Protein AF-A0A7M3Y6P8-F1 (afdb_monomer)

Foldseek 3Di:
DPPLLVVLLVLLVLLLVLLVVLVVQVVCCVPPVDRPCNLVSLVVSQVSLLVNLVSCVVVVFPQPLLNVLSVLLNVLSVVLNCCVPPPCVPPVVVNVVSSVSNNVSSVSNNVVSVVRD

Nearest PDB structures (foldseek):
  1y4c-assembly1_A  TM=6.372E-01  e=1.050E+00  Escherichia coli
  6r6n-assembly1_A  TM=4.893E-01  e=1.936E+00  Candidatus Kuenenia stuttgartensis
  7y5e-assembly1_QL  TM=6.188E-01  e=4.605E+00  Porphyridium purpureum
  4er9-assembly1_A  TM=4.355E-01  e=1.936E+00  Salmonella enterica subsp. enterica serovar Typhimurium

pLDDT: mean 92.89, std 6.96, range [56.81, 98.44]

Secondary structure (DSSP, 8-state):
--HHHHHHHHHHHHHHHHHHHHHHHHHHHHHH---SSHHHHHHHHHHHHHHHHHHHHHHT---HHHHHHHHHHHHHHHHHHHIIIIIHHHHGGGHHHHHHHHHHHHHHHHHHTTT--

Sequence (117 aa):
MSELRKAIRPLAGTILALTLFQGIAGWRLLNFETDIGHEHTAYLLTVLAIALPVVVIKSGIDDKSVRGNSFAVAGIVVIQLLVGLYLMGSYGWIHIPLAMMLTAHSFAVLISMRHAQ

Structure (mmCIF, N/CA/C/O backbone):
data_AF-A0A7M3Y6P8-F1
#
_entry.id   AF-A0A7M3Y6P8-F1
#
loop_
_atom_site.group_PDB
_atom_site.id
_atom_site.type_symbol
_atom_site.label_atom_id
_atom_site.label_alt_id
_atom_site.label_comp_id
_atom_site.label_asym_id
_atom_site.label_entity_id
_atom_site.label_seq_id
_atom_site.pdbx_PDB_ins_code
_atom_site.Cartn_x
_atom_site.Cartn_y
_atom_site.Cartn_z
_atom_site.occupancy
_atom_site.B_iso_or_equiv
_atom_site.auth_seq_id
_atom_site.auth_comp_id
_atom_site.auth_asym_id
_atom_site.auth_atom_id
_atom_site.pdbx_PDB_model_num
ATOM 1 N N . MET A 1 1 ? -8.674 -3.180 25.043 1.00 56.81 1 MET A N 1
ATOM 2 C CA . MET A 1 1 ? -8.334 -2.987 23.613 1.00 56.81 1 MET A CA 1
ATOM 3 C C . MET A 1 1 ? -7.919 -4.332 23.048 1.00 56.81 1 MET A C 1
ATOM 5 O O . MET A 1 1 ? -7.125 -4.986 23.709 1.00 56.81 1 MET A O 1
ATOM 9 N N . SER A 1 2 ? -8.447 -4.766 21.897 1.00 71.75 2 SER A N 1
ATOM 10 C CA . SER A 1 2 ? -7.967 -6.015 21.284 1.00 71.75 2 SER A CA 1
ATOM 11 C C . SER A 1 2 ? -6.492 -5.865 20.896 1.00 71.75 2 SER A C 1
ATOM 13 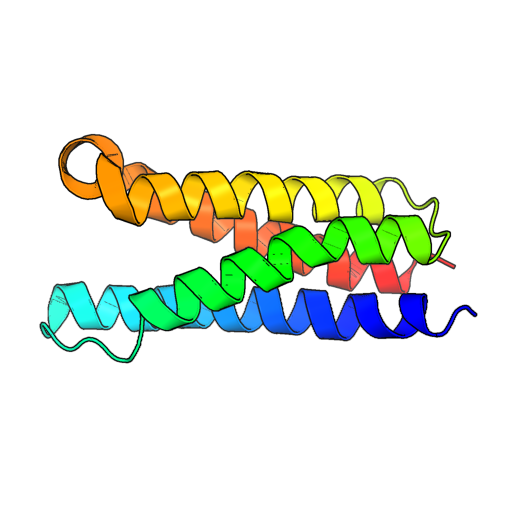O O . SER A 1 2 ? -6.072 -4.789 20.466 1.00 71.75 2 SER A O 1
ATOM 15 N N . GLU A 1 3 ? -5.692 -6.922 21.045 1.00 79.38 3 GLU A N 1
ATOM 16 C CA . GLU A 1 3 ? -4.281 -6.901 20.625 1.00 79.38 3 GLU A CA 1
ATOM 17 C C . GLU A 1 3 ? -4.143 -6.560 19.127 1.00 79.38 3 GLU A C 1
ATOM 19 O O . GLU A 1 3 ? -3.222 -5.853 18.725 1.00 79.38 3 GLU A O 1
ATOM 24 N N . LEU A 1 4 ? -5.139 -6.930 18.313 1.00 85.94 4 LEU A N 1
ATOM 25 C CA . LEU A 1 4 ? -5.214 -6.586 16.890 1.00 85.94 4 LEU A CA 1
ATOM 26 C C . LEU A 1 4 ? -5.328 -5.082 16.631 1.00 85.94 4 LEU A C 1
ATOM 28 O O . LEU A 1 4 ? -4.756 -4.579 15.667 1.00 85.94 4 LEU A O 1
ATOM 32 N N . ARG A 1 5 ? -6.012 -4.333 17.500 1.00 87.19 5 ARG A N 1
ATOM 33 C CA . ARG A 1 5 ? -6.115 -2.877 17.355 1.00 87.19 5 ARG A CA 1
ATOM 34 C C . ARG A 1 5 ? -4.755 -2.186 17.462 1.00 87.19 5 ARG A C 1
ATOM 36 O O . ARG A 1 5 ? -4.506 -1.216 16.747 1.00 87.19 5 ARG A O 1
ATOM 43 N N . LYS A 1 6 ? -3.859 -2.700 18.312 1.00 89.06 6 LYS A N 1
ATOM 44 C CA . LYS A 1 6 ? -2.491 -2.175 18.456 1.00 89.06 6 LYS A CA 1
ATOM 45 C C . LYS A 1 6 ? -1.656 -2.400 17.192 1.00 89.06 6 LYS A C 1
ATOM 47 O O . LYS A 1 6 ? -0.751 -1.614 16.934 1.00 89.06 6 LYS A O 1
ATOM 52 N N . ALA A 1 7 ? -1.983 -3.417 16.392 1.00 92.69 7 ALA A N 1
ATOM 53 C CA . ALA A 1 7 ? -1.260 -3.759 15.168 1.00 92.69 7 ALA A CA 1
ATOM 54 C C . ALA A 1 7 ? -1.579 -2.838 13.975 1.00 92.69 7 ALA A C 1
ATOM 56 O O . ALA A 1 7 ? -0.758 -2.722 13.070 1.00 92.69 7 ALA A O 1
ATOM 57 N N . ILE A 1 8 ? -2.722 -2.137 13.973 1.00 94.50 8 ILE A N 1
ATOM 58 C CA . ILE A 1 8 ? -3.165 -1.337 12.814 1.00 94.50 8 ILE A CA 1
ATOM 59 C C . ILE A 1 8 ? -2.205 -0.186 12.505 1.00 94.50 8 ILE A C 1
ATOM 61 O O . ILE A 1 8 ? -1.843 0.010 11.349 1.00 94.50 8 ILE A O 1
ATOM 65 N N . ARG A 1 9 ? -1.775 0.580 13.519 1.00 94.38 9 ARG A N 1
ATOM 66 C CA . ARG A 1 9 ? -0.853 1.713 13.308 1.00 94.38 9 ARG A CA 1
ATOM 67 C C . ARG A 1 9 ? 0.524 1.258 12.810 1.00 94.38 9 ARG A C 1
ATOM 69 O O . ARG A 1 9 ? 0.962 1.811 11.807 1.00 94.38 9 ARG A O 1
ATOM 76 N N . PRO A 1 10 ? 1.197 0.274 13.438 1.00 95.50 10 PRO A N 1
ATOM 77 C CA . PRO A 1 10 ? 2.425 -0.297 12.895 1.00 95.50 10 PRO A CA 1
ATOM 78 C C . PRO A 1 10 ? 2.254 -0.787 11.457 1.00 95.50 10 PRO A C 1
ATOM 80 O O . PRO A 1 10 ? 3.043 -0.409 10.603 1.00 95.50 10 PRO A O 1
ATOM 83 N N . LEU A 1 11 ? 1.184 -1.535 11.167 1.00 96.62 11 LEU A N 1
ATOM 84 C CA . LEU A 1 11 ? 0.932 -2.077 9.833 1.00 96.62 11 LEU A CA 1
ATOM 85 C C . LEU A 1 11 ? 0.749 -0.974 8.780 1.00 96.62 11 LEU A C 1
ATOM 87 O O . LEU A 1 11 ? 1.423 -0.990 7.753 1.00 96.62 11 LEU A O 1
ATOM 91 N N . ALA A 1 12 ? -0.101 0.021 9.051 1.00 96.81 12 ALA A N 1
ATOM 92 C CA . ALA A 1 12 ? -0.287 1.176 8.170 1.00 96.81 12 ALA A CA 1
ATOM 93 C C . ALA A 1 12 ? 1.008 1.994 8.002 1.00 96.81 12 ALA A C 1
ATOM 95 O O . ALA A 1 12 ? 1.299 2.480 6.912 1.00 96.81 12 ALA A O 1
ATOM 96 N N . GLY A 1 13 ? 1.815 2.104 9.062 1.00 97.25 13 GLY A N 1
ATOM 97 C CA . GLY A 1 13 ? 3.130 2.742 9.029 1.00 97.25 13 GLY A CA 1
ATOM 98 C C . GLY A 1 13 ? 4.122 2.001 8.138 1.00 97.25 13 GLY A C 1
ATOM 99 O O . GLY A 1 13 ? 4.805 2.630 7.335 1.00 97.25 13 GLY A O 1
ATOM 100 N N . THR A 1 14 ? 4.165 0.671 8.221 1.00 98.00 14 THR A N 1
ATOM 101 C CA . THR A 1 14 ? 5.003 -0.164 7.353 1.00 98.00 14 THR A CA 1
ATOM 102 C C . THR A 1 14 ? 4.572 -0.054 5.893 1.00 98.00 14 THR A C 1
ATOM 104 O O . THR A 1 14 ? 5.427 0.114 5.030 1.00 98.00 14 THR A O 1
ATOM 107 N N . ILE A 1 15 ? 3.266 -0.076 5.605 1.00 98.31 15 ILE A N 1
ATOM 108 C CA . ILE A 1 15 ? 2.731 0.123 4.247 1.00 98.31 15 ILE A CA 1
ATOM 109 C C . ILE A 1 15 ? 3.146 1.495 3.701 1.00 98.31 15 ILE A C 1
ATOM 111 O O . ILE A 1 15 ? 3.637 1.586 2.575 1.00 98.31 15 ILE A O 1
ATOM 115 N N . LEU A 1 16 ? 3.008 2.557 4.501 1.00 97.88 16 LEU A N 1
ATOM 116 C CA . LEU A 1 16 ? 3.428 3.905 4.117 1.00 97.88 16 LEU A CA 1
ATOM 117 C C . LEU A 1 16 ? 4.933 3.959 3.821 1.00 97.88 16 LEU A C 1
ATOM 119 O O . LEU A 1 16 ? 5.333 4.445 2.767 1.00 97.88 16 LEU A O 1
ATOM 123 N N . ALA A 1 17 ? 5.763 3.426 4.719 1.00 97.69 17 ALA A N 1
ATOM 124 C CA . ALA A 1 17 ? 7.214 3.405 4.551 1.00 97.69 17 ALA A CA 1
ATOM 125 C C . ALA A 1 17 ? 7.638 2.622 3.299 1.00 97.69 17 ALA A C 1
ATOM 127 O O . ALA A 1 17 ? 8.460 3.105 2.523 1.00 97.69 17 ALA A O 1
ATOM 128 N N . LEU A 1 18 ? 7.035 1.454 3.062 1.00 97.56 18 LEU A N 1
ATOM 129 C CA . LEU A 1 18 ? 7.274 0.663 1.856 1.00 97.56 18 LEU A CA 1
ATOM 130 C C . LEU A 1 18 ? 6.826 1.407 0.598 1.00 97.56 18 LEU A C 1
ATOM 132 O O . LEU A 1 18 ? 7.548 1.382 -0.388 1.00 97.56 18 LEU A O 1
ATOM 136 N N . THR A 1 19 ? 5.696 2.115 0.627 1.00 97.06 19 THR A N 1
ATOM 137 C CA . THR A 1 19 ? 5.223 2.910 -0.520 1.00 97.06 19 THR A CA 1
ATOM 138 C C . THR A 1 19 ? 6.186 4.055 -0.851 1.00 97.06 19 THR A C 1
ATOM 140 O O . THR A 1 19 ? 6.489 4.295 -2.017 1.00 97.06 19 THR A O 1
ATOM 143 N N . LEU A 1 20 ? 6.739 4.733 0.158 1.00 95.44 20 LEU A N 1
ATOM 144 C CA . LEU A 1 20 ? 7.773 5.752 -0.058 1.00 95.44 20 LEU A CA 1
ATOM 145 C C . LEU A 1 20 ? 9.068 5.132 -0.603 1.00 95.44 20 LEU A C 1
ATOM 147 O O . LEU A 1 20 ? 9.676 5.676 -1.525 1.00 95.44 20 LEU A O 1
ATOM 151 N N . PHE A 1 21 ? 9.457 3.964 -0.084 1.00 96.00 21 PHE A N 1
ATOM 152 C CA . PHE A 1 21 ? 10.591 3.206 -0.606 1.00 96.00 21 PHE A CA 1
ATOM 153 C C . PHE A 1 21 ? 10.380 2.785 -2.068 1.00 96.00 21 PHE A C 1
ATOM 155 O O . PHE A 1 21 ? 11.314 2.906 -2.854 1.00 96.00 21 PHE A O 1
ATOM 162 N N . GLN A 1 22 ? 9.161 2.393 -2.469 1.00 94.94 22 GLN A N 1
ATOM 163 C CA . GLN A 1 22 ? 8.823 2.114 -3.873 1.00 94.94 22 GLN A CA 1
ATOM 164 C C . GLN A 1 22 ? 9.131 3.304 -4.783 1.00 94.94 22 GLN A C 1
ATOM 166 O O . GLN A 1 22 ? 9.639 3.108 -5.883 1.00 94.94 22 GLN A O 1
ATOM 171 N N . GLY A 1 23 ? 8.866 4.534 -4.329 1.00 91.81 23 GLY A N 1
ATOM 172 C CA . GLY A 1 23 ? 9.201 5.743 -5.084 1.00 91.81 23 GLY A CA 1
ATOM 173 C C . GLY A 1 23 ? 10.708 5.895 -5.312 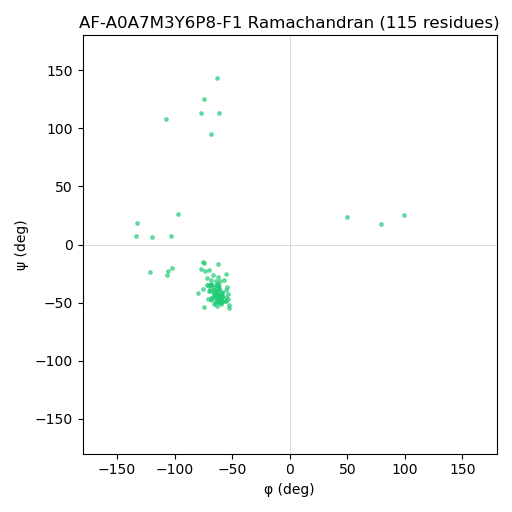1.00 91.81 23 GLY A C 1
ATOM 174 O O . GLY A 1 23 ? 11.143 6.177 -6.427 1.00 91.81 23 GLY A O 1
ATOM 175 N N . ILE A 1 24 ? 11.515 5.645 -4.276 1.00 92.50 24 ILE A N 1
ATOM 176 C CA . ILE A 1 24 ? 12.985 5.700 -4.360 1.00 92.50 24 ILE A CA 1
ATOM 177 C C . ILE A 1 24 ? 13.523 4.572 -5.250 1.00 92.50 24 ILE A C 1
ATOM 179 O O . ILE A 1 24 ? 14.375 4.814 -6.106 1.00 92.50 24 ILE A O 1
ATOM 183 N N . ALA A 1 25 ? 13.027 3.348 -5.059 1.00 92.94 25 ALA A N 1
ATOM 184 C CA . ALA A 1 25 ? 13.437 2.174 -5.820 1.00 92.94 25 ALA A CA 1
ATOM 185 C C . ALA A 1 25 ? 13.073 2.308 -7.304 1.00 92.94 25 ALA A C 1
ATOM 187 O O . ALA A 1 25 ? 13.933 2.107 -8.157 1.00 92.94 25 ALA A O 1
ATOM 188 N N . GLY A 1 26 ? 11.852 2.754 -7.610 1.00 90.31 26 GLY A N 1
ATOM 189 C CA . GLY A 1 26 ? 11.410 3.020 -8.978 1.00 90.31 26 GLY A CA 1
ATOM 190 C C . GLY A 1 26 ? 12.217 4.135 -9.646 1.00 90.31 26 GLY A C 1
ATOM 191 O O . GLY A 1 26 ? 12.645 3.985 -10.787 1.00 90.31 26 GLY A O 1
ATOM 192 N N . TRP A 1 27 ? 12.515 5.224 -8.927 1.00 90.19 27 TRP A N 1
ATOM 193 C CA . TRP A 1 27 ? 13.398 6.276 -9.442 1.00 90.19 27 TRP A CA 1
ATOM 194 C C . TRP A 1 27 ? 14.792 5.740 -9.780 1.00 90.19 27 TRP A C 1
ATOM 196 O O . TRP A 1 27 ? 15.345 6.077 -10.830 1.00 90.19 27 TRP A O 1
ATOM 206 N N . ARG A 1 28 ? 15.366 4.896 -8.913 1.00 91.50 28 ARG A N 1
ATOM 207 C CA . ARG A 1 28 ? 16.673 4.288 -9.177 1.00 91.50 28 ARG A CA 1
ATOM 208 C C . ARG A 1 28 ? 16.658 3.343 -10.368 1.00 91.50 28 ARG A C 1
ATOM 210 O O . ARG A 1 28 ? 17.580 3.408 -11.177 1.00 91.50 28 ARG A O 1
ATOM 217 N N . LEU A 1 29 ? 15.621 2.522 -10.487 1.00 89.00 29 LEU A N 1
ATOM 218 C CA . LEU A 1 29 ? 15.466 1.598 -11.601 1.00 89.00 29 LEU A CA 1
ATOM 219 C C . LEU A 1 29 ? 15.400 2.349 -12.938 1.00 89.00 29 LEU A C 1
ATOM 221 O O . LEU A 1 29 ? 16.084 1.972 -13.881 1.00 89.00 29 LEU A O 1
ATOM 225 N N . LEU A 1 30 ? 14.645 3.451 -12.995 1.00 88.00 30 LEU A N 1
ATOM 226 C CA . LEU A 1 30 ? 14.472 4.243 -14.217 1.00 88.00 30 LEU A CA 1
ATOM 227 C C . LEU A 1 30 ? 15.716 5.044 -14.629 1.00 88.00 30 LEU A C 1
ATOM 229 O O . LEU A 1 30 ? 15.943 5.224 -15.819 1.00 88.00 30 LEU A O 1
ATOM 233 N N . ASN A 1 31 ? 16.494 5.560 -13.672 1.00 89.81 31 ASN A N 1
ATOM 234 C CA . ASN A 1 31 ? 17.602 6.481 -13.973 1.00 89.81 31 ASN A CA 1
ATOM 235 C C . ASN A 1 31 ? 18.990 5.830 -13.923 1.00 89.81 31 ASN A C 1
ATOM 237 O O . ASN A 1 31 ? 19.940 6.389 -14.465 1.00 89.81 31 ASN A O 1
ATOM 241 N N . PHE A 1 32 ? 19.131 4.693 -13.239 1.00 91.12 32 PHE A N 1
ATOM 242 C CA . PHE A 1 32 ? 20.424 4.045 -12.999 1.00 91.12 32 PHE A CA 1
ATOM 243 C C . PHE A 1 32 ? 20.405 2.536 -13.277 1.00 91.12 32 PHE A C 1
ATOM 245 O O . PHE A 1 32 ? 21.365 1.859 -12.914 1.00 91.12 32 PHE A O 1
ATOM 252 N N . GLU A 1 33 ? 19.309 1.997 -13.829 1.00 85.25 33 GLU A N 1
ATOM 253 C CA . GLU A 1 33 ? 19.122 0.565 -14.140 1.00 85.25 33 GLU A CA 1
ATOM 254 C C . GLU A 1 33 ? 19.458 -0.376 -12.965 1.00 85.25 33 GLU A C 1
ATOM 256 O O . GLU A 1 33 ? 19.777 -1.549 -13.134 1.00 85.25 33 GLU A O 1
ATOM 261 N N . THR A 1 34 ? 19.393 0.148 -11.739 1.00 88.62 34 THR A N 1
ATOM 262 C CA . THR A 1 34 ? 19.746 -0.583 -10.524 1.00 88.62 34 THR A CA 1
ATOM 263 C C . THR A 1 34 ? 18.473 -0.915 -9.773 1.00 88.62 34 THR A C 1
ATOM 265 O O . THR A 1 34 ? 17.870 -0.033 -9.152 1.00 88.62 34 THR A O 1
ATOM 268 N N . ASP A 1 35 ? 18.092 -2.190 -9.783 1.00 85.56 35 ASP A N 1
ATOM 269 C CA . ASP A 1 35 ? 17.020 -2.666 -8.921 1.00 85.56 35 ASP A CA 1
ATOM 270 C C . ASP A 1 35 ? 17.529 -2.831 -7.481 1.00 85.56 35 ASP A C 1
ATOM 272 O O . ASP A 1 35 ? 18.366 -3.680 -7.179 1.00 85.56 35 ASP A O 1
ATOM 276 N N . ILE A 1 36 ? 17.011 -1.997 -6.579 1.00 90.31 36 ILE A N 1
ATOM 277 C CA . ILE 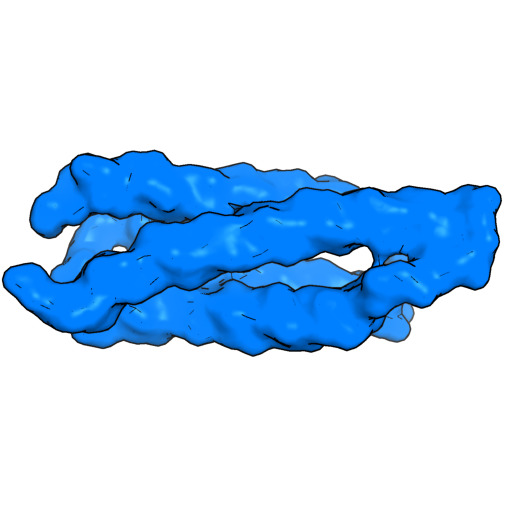A 1 36 ? 17.276 -2.077 -5.136 1.00 90.31 36 ILE A CA 1
ATOM 278 C C . ILE A 1 36 ? 16.168 -2.835 -4.384 1.00 90.31 36 ILE A C 1
ATOM 280 O O . ILE A 1 36 ? 15.942 -2.599 -3.198 1.00 90.31 36 ILE A O 1
ATOM 284 N N . GLY A 1 37 ? 15.469 -3.739 -5.076 1.00 90.88 37 GLY A N 1
ATOM 285 C CA . GLY A 1 37 ? 14.419 -4.601 -4.540 1.00 90.88 37 GLY A CA 1
ATOM 286 C C . GLY A 1 37 ? 12.998 -4.106 -4.815 1.00 90.88 37 GLY A C 1
ATOM 287 O O . GLY A 1 37 ? 12.103 -4.429 -4.033 1.00 90.88 37 GLY A O 1
ATOM 288 N N . HIS A 1 38 ? 12.779 -3.324 -5.876 1.00 92.81 38 HIS A N 1
ATOM 289 C CA . HIS A 1 38 ? 11.493 -2.747 -6.277 1.00 92.81 38 HIS A CA 1
ATOM 290 C C . HIS A 1 38 ? 10.401 -3.820 -6.378 1.00 92.81 38 HIS A C 1
ATOM 292 O O . HIS A 1 38 ? 9.376 -3.719 -5.703 1.00 92.81 38 HIS A O 1
ATOM 298 N N . GLU A 1 39 ? 10.665 -4.900 -7.117 1.00 91.31 39 GLU A N 1
ATOM 299 C CA . GLU A 1 39 ? 9.697 -5.980 -7.331 1.00 91.31 39 GLU A CA 1
ATOM 300 C C . GLU A 1 39 ? 9.368 -6.732 -6.027 1.00 91.31 39 GLU A C 1
ATOM 302 O O . GLU A 1 39 ? 8.207 -6.847 -5.628 1.00 91.31 39 GLU A O 1
ATOM 307 N N . HIS A 1 40 ? 10.392 -7.175 -5.291 1.00 91.69 40 HIS A N 1
ATOM 308 C CA . HIS A 1 40 ? 10.205 -7.899 -4.028 1.00 91.69 40 HIS A CA 1
ATOM 309 C C . HIS A 1 40 ? 9.430 -7.082 -2.992 1.00 91.69 40 HIS A C 1
ATOM 311 O O . HIS A 1 40 ? 8.546 -7.595 -2.298 1.00 91.69 40 HIS A O 1
ATOM 317 N N . THR A 1 41 ? 9.747 -5.792 -2.888 1.00 94.69 41 THR A N 1
ATOM 318 C CA . THR A 1 41 ? 9.067 -4.905 -1.946 1.00 94.69 41 THR A CA 1
ATOM 319 C C . THR A 1 41 ? 7.648 -4.554 -2.402 1.00 94.69 41 THR A C 1
ATOM 321 O O . THR A 1 41 ? 6.814 -4.277 -1.540 1.00 94.69 41 THR A O 1
ATOM 324 N N . ALA A 1 42 ? 7.325 -4.646 -3.699 1.00 96.12 42 ALA A N 1
ATOM 325 C CA . ALA A 1 42 ? 5.960 -4.492 -4.207 1.00 96.12 42 ALA A CA 1
ATOM 326 C C . ALA A 1 42 ? 5.066 -5.681 -3.809 1.00 96.12 42 ALA A C 1
ATOM 328 O O . ALA A 1 42 ? 3.926 -5.480 -3.372 1.00 96.12 42 ALA A O 1
ATOM 329 N N . TYR A 1 43 ? 5.586 -6.913 -3.857 1.00 97.00 43 TYR A N 1
ATOM 330 C CA . TYR A 1 43 ? 4.863 -8.091 -3.360 1.00 97.00 43 TYR A CA 1
ATOM 331 C C . TYR A 1 43 ? 4.608 -8.010 -1.853 1.00 97.00 43 TYR A C 1
ATOM 333 O O . TYR A 1 43 ? 3.477 -8.210 -1.402 1.00 97.00 43 TYR A O 1
ATOM 341 N N . LEU A 1 44 ? 5.631 -7.651 -1.069 1.00 97.25 44 LEU A N 1
ATOM 342 C CA . LEU A 1 44 ? 5.486 -7.474 0.377 1.00 97.25 44 LEU A CA 1
ATOM 343 C C . LEU A 1 44 ? 4.458 -6.384 0.712 1.00 97.25 44 LEU A C 1
ATOM 345 O O . LEU A 1 44 ? 3.577 -6.600 1.545 1.00 97.25 44 LEU A O 1
ATOM 349 N N . LEU A 1 45 ? 4.544 -5.232 0.038 1.00 97.88 45 LEU A N 1
ATOM 350 C CA . LEU A 1 45 ? 3.591 -4.134 0.186 1.00 97.88 45 LEU A CA 1
ATOM 351 C C . LEU A 1 45 ? 2.158 -4.606 -0.084 1.00 97.88 45 LEU A C 1
ATOM 353 O O . LEU A 1 45 ? 1.267 -4.318 0.711 1.00 97.88 45 LEU A O 1
ATOM 357 N N . THR A 1 46 ? 1.954 -5.381 -1.151 1.00 97.88 46 THR A N 1
ATOM 358 C CA . THR A 1 46 ? 0.644 -5.929 -1.529 1.00 97.88 46 THR A CA 1
ATOM 359 C C . THR A 1 46 ? 0.063 -6.817 -0.432 1.00 97.88 46 THR A C 1
ATOM 361 O O . THR A 1 46 ? -1.076 -6.611 -0.011 1.00 97.88 46 THR A O 1
ATOM 364 N N . VAL A 1 47 ? 0.850 -7.762 0.091 1.00 97.88 47 VAL A N 1
ATOM 365 C CA . VAL A 1 47 ? 0.400 -8.670 1.160 1.00 97.88 47 VAL A CA 1
ATOM 366 C C . VAL A 1 47 ? 0.008 -7.892 2.419 1.00 97.88 47 VAL A C 1
ATOM 368 O O . VAL A 1 47 ? -1.062 -8.126 2.984 1.00 97.88 47 VAL A O 1
ATOM 371 N N . LEU A 1 48 ? 0.836 -6.934 2.845 1.00 98.06 48 LEU A N 1
ATOM 372 C CA . LEU A 1 48 ? 0.565 -6.131 4.041 1.00 98.06 48 LEU A CA 1
ATOM 373 C C . LEU A 1 48 ? -0.672 -5.240 3.872 1.00 98.06 48 LEU A C 1
ATOM 375 O O . LEU A 1 48 ? -1.503 -5.156 4.779 1.00 98.06 48 LEU A O 1
ATOM 379 N N . ALA A 1 49 ? -0.821 -4.603 2.711 1.00 98.06 49 ALA A N 1
ATOM 380 C CA . ALA A 1 49 ? -1.954 -3.735 2.414 1.00 98.06 49 ALA A CA 1
ATOM 381 C C . ALA A 1 49 ? -3.281 -4.502 2.317 1.00 98.06 49 ALA A C 1
ATOM 383 O O . ALA A 1 49 ? -4.292 -3.996 2.800 1.00 98.06 49 ALA A O 1
ATOM 384 N N . ILE A 1 50 ? -3.289 -5.737 1.803 1.00 98.00 50 ILE A N 1
ATOM 385 C CA . ILE A 1 50 ? -4.475 -6.614 1.829 1.00 98.00 50 ILE A CA 1
ATOM 386 C C . ILE A 1 50 ? -4.795 -7.086 3.256 1.00 98.00 50 ILE A C 1
ATOM 388 O O . ILE A 1 50 ? -5.966 -7.206 3.623 1.00 98.00 50 ILE A O 1
ATOM 392 N N . ALA A 1 51 ? -3.781 -7.325 4.090 1.00 97.62 51 ALA A N 1
ATOM 393 C CA . ALA A 1 51 ? -3.989 -7.723 5.481 1.00 97.62 51 ALA A CA 1
ATOM 394 C C . ALA A 1 51 ? -4.599 -6.596 6.338 1.00 97.62 51 ALA A C 1
ATOM 396 O O . ALA A 1 51 ? -5.354 -6.874 7.272 1.00 97.62 51 ALA A O 1
ATOM 397 N N . LEU A 1 52 ? -4.318 -5.327 6.023 1.00 97.56 52 LEU A N 1
ATOM 398 C CA . LEU A 1 52 ? -4.787 -4.168 6.789 1.00 97.56 52 LEU A CA 1
ATOM 399 C C . LEU A 1 52 ? -6.312 -4.133 7.028 1.00 97.56 52 LEU A C 1
ATOM 401 O O . LEU A 1 52 ? -6.702 -4.073 8.197 1.00 97.56 52 LEU A O 1
ATOM 405 N N . PRO A 1 53 ? -7.198 -4.199 6.012 1.00 96.94 53 PRO A N 1
ATOM 406 C CA . PRO A 1 53 ? -8.644 -4.206 6.244 1.00 96.94 53 PRO A CA 1
ATOM 407 C C . PRO A 1 53 ? -9.104 -5.422 7.060 1.00 96.94 53 PRO A C 1
ATOM 409 O O . PRO A 1 53 ? -10.005 -5.291 7.887 1.00 96.94 53 PRO A O 1
ATOM 412 N N . VAL A 1 54 ? -8.463 -6.587 6.903 1.00 96.00 54 VAL A N 1
ATOM 413 C CA . VAL A 1 54 ? -8.772 -7.786 7.703 1.00 96.00 54 VAL A CA 1
ATOM 414 C C . VAL A 1 54 ? -8.487 -7.531 9.182 1.00 96.00 54 VAL A C 1
ATOM 416 O O . VAL A 1 54 ? -9.336 -7.813 10.031 1.00 96.00 54 VAL A O 1
ATOM 419 N N . VAL A 1 55 ? -7.326 -6.948 9.497 1.00 95.62 55 VAL A N 1
ATOM 420 C CA . VAL A 1 55 ? -6.956 -6.569 10.869 1.00 95.62 55 VAL A CA 1
ATOM 421 C C . VAL A 1 55 ? -7.923 -5.520 11.415 1.00 95.62 55 VAL A C 1
ATOM 423 O O . VAL A 1 55 ? -8.392 -5.665 12.542 1.00 95.62 55 VAL A O 1
ATOM 426 N N . VAL A 1 56 ? -8.283 -4.506 10.622 1.00 94.88 56 VAL A N 1
ATOM 427 C CA . VAL A 1 56 ? -9.248 -3.468 11.025 1.00 94.88 56 VAL A CA 1
ATOM 428 C C . VAL A 1 56 ? -10.604 -4.085 11.381 1.00 94.88 56 VAL A C 1
ATOM 430 O O . VAL A 1 56 ? -11.099 -3.845 12.482 1.00 94.88 56 VAL A O 1
ATOM 433 N N . ILE A 1 57 ? -11.165 -4.945 10.526 1.00 93.94 57 ILE A N 1
ATOM 434 C CA . ILE A 1 57 ? -12.447 -5.626 10.782 1.00 93.94 57 ILE A CA 1
ATOM 435 C C . ILE A 1 57 ? -12.367 -6.489 12.041 1.00 93.94 57 ILE A C 1
ATOM 437 O O . ILE A 1 57 ? -13.227 -6.399 12.916 1.00 93.94 57 ILE A O 1
ATOM 441 N N . LYS A 1 58 ? -11.325 -7.320 12.160 1.00 94.38 58 LYS A N 1
ATOM 442 C CA . LYS A 1 58 ? -11.166 -8.238 13.297 1.00 94.38 58 LYS A CA 1
ATOM 443 C C . LYS A 1 58 ? -10.841 -7.517 14.603 1.00 94.38 58 LYS A C 1
ATOM 445 O O . LYS A 1 58 ? -11.098 -8.062 15.672 1.00 94.38 58 LYS A O 1
ATOM 450 N N . SER A 1 59 ? -10.314 -6.297 14.537 1.00 91.69 59 SER A N 1
ATOM 451 C CA . SER A 1 59 ? -10.043 -5.485 15.722 1.00 91.69 59 SER A CA 1
ATOM 452 C C . SER A 1 59 ? -11.299 -4.887 16.367 1.00 91.69 59 SER A C 1
ATOM 454 O O . SER A 1 59 ? -11.213 -4.469 17.524 1.00 91.69 59 SER A O 1
ATOM 456 N N . GLY A 1 60 ? -12.433 -4.867 15.649 1.00 88.75 60 GLY A N 1
ATOM 457 C CA . GLY A 1 60 ? -13.708 -4.311 16.111 1.00 88.75 60 GLY A CA 1
ATOM 458 C C . GLY A 1 60 ? -13.810 -2.785 16.026 1.00 88.75 60 GLY A C 1
ATOM 459 O O . GLY A 1 60 ? -14.662 -2.201 16.687 1.00 88.75 60 GLY A O 1
ATOM 460 N N . ILE A 1 61 ? -12.945 -2.126 15.248 1.00 88.81 61 ILE A N 1
ATOM 461 C CA . ILE A 1 61 ? -13.034 -0.678 15.017 1.00 88.81 61 ILE A CA 1
ATOM 462 C C . ILE A 1 61 ? -14.186 -0.376 14.063 1.00 88.81 61 ILE A C 1
ATOM 464 O O . ILE A 1 61 ? -14.202 -0.881 12.940 1.00 88.81 61 ILE A O 1
ATOM 468 N N . ASP A 1 62 ? -15.096 0.503 14.487 1.00 87.81 62 ASP A N 1
ATOM 469 C CA . ASP A 1 62 ? -16.212 0.978 13.659 1.00 87.81 62 ASP A CA 1
ATOM 470 C C . ASP A 1 62 ? -16.014 2.394 13.088 1.00 87.81 62 ASP A C 1
ATOM 472 O O . ASP A 1 62 ? -16.895 2.960 12.443 1.00 87.81 62 ASP A O 1
ATOM 476 N N . ASP A 1 63 ? -14.826 2.975 13.267 1.00 92.56 63 ASP A N 1
ATOM 477 C CA . ASP A 1 63 ? -14.478 4.251 12.647 1.00 92.56 63 ASP A CA 1
ATOM 478 C C . ASP A 1 63 ? -14.518 4.129 11.111 1.00 92.56 63 ASP A C 1
ATOM 480 O O . ASP A 1 63 ? -13.715 3.423 10.487 1.00 92.56 63 ASP A O 1
ATOM 484 N N . LYS A 1 64 ? -15.474 4.835 10.492 1.00 92.62 64 LYS A N 1
ATOM 485 C CA . LYS A 1 64 ? -15.700 4.814 9.039 1.00 92.62 64 LYS A CA 1
ATOM 486 C C . LYS A 1 64 ? -14.482 5.290 8.249 1.00 92.62 64 LYS A C 1
ATOM 488 O O . LYS A 1 64 ? -14.265 4.792 7.147 1.00 92.62 64 LYS A O 1
ATOM 493 N N . SER A 1 65 ? -13.685 6.211 8.793 1.00 94.69 65 SER A N 1
ATOM 494 C CA . SER A 1 65 ? -12.463 6.690 8.145 1.00 94.69 65 SER A CA 1
ATOM 495 C C . SER A 1 65 ? -11.386 5.608 8.151 1.00 94.69 65 SER A C 1
ATOM 497 O O . SER A 1 65 ? -10.810 5.318 7.104 1.00 94.69 65 SER A O 1
ATOM 499 N N . VAL A 1 66 ? -11.148 4.941 9.286 1.00 95.56 66 VAL A N 1
ATOM 500 C CA . VAL A 1 66 ? -10.180 3.831 9.376 1.00 95.56 66 VAL A CA 1
ATOM 501 C C . VAL A 1 66 ? -10.591 2.683 8.450 1.00 95.56 66 VAL A C 1
ATOM 503 O O . VAL A 1 66 ? -9.772 2.177 7.678 1.00 95.56 66 VAL A O 1
ATOM 506 N N . ARG A 1 67 ? -11.872 2.297 8.468 1.00 95.56 67 ARG A N 1
ATOM 507 C CA . ARG A 1 67 ? -12.400 1.236 7.598 1.00 95.56 67 ARG A CA 1
ATOM 508 C C . ARG A 1 67 ? -12.296 1.625 6.124 1.00 95.56 67 ARG A C 1
ATOM 510 O O . ARG A 1 67 ? -11.695 0.889 5.352 1.00 95.56 67 ARG A O 1
ATOM 517 N N . GLY A 1 68 ? -12.808 2.792 5.739 1.00 96.62 68 GLY A N 1
ATOM 518 C CA . GLY A 1 68 ? -12.793 3.249 4.348 1.00 96.62 68 GLY A CA 1
ATOM 519 C C . GLY A 1 68 ? -11.379 3.345 3.774 1.00 96.62 68 GLY A C 1
ATOM 520 O O . GLY A 1 68 ? -11.103 2.784 2.716 1.00 96.62 68 GLY A O 1
ATOM 521 N N . ASN A 1 69 ? -10.455 3.975 4.505 1.00 98.12 69 ASN A N 1
ATOM 522 C CA . ASN A 1 69 ? -9.077 4.116 4.043 1.00 98.12 69 ASN A CA 1
ATOM 523 C C . ASN A 1 69 ? -8.321 2.777 4.017 1.00 98.12 69 ASN A C 1
ATOM 525 O O . ASN A 1 69 ? -7.534 2.561 3.102 1.00 98.12 69 ASN A O 1
ATOM 529 N N . SER A 1 70 ? -8.571 1.849 4.950 1.00 97.69 70 SER A N 1
ATOM 530 C CA . SER A 1 70 ? -7.925 0.522 4.905 1.00 97.69 70 SER A CA 1
ATOM 531 C C . SER A 1 70 ? -8.359 -0.313 3.697 1.00 97.69 70 SER A C 1
ATOM 533 O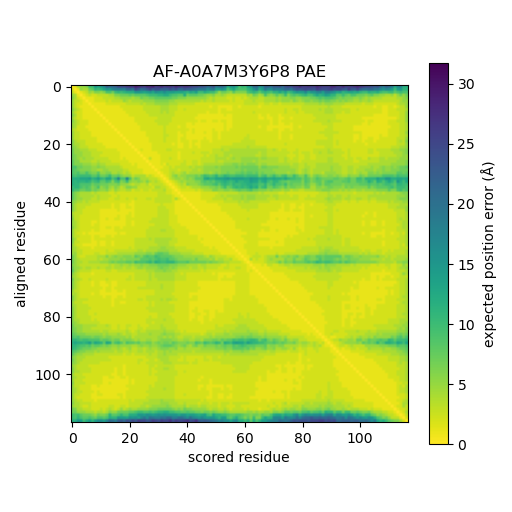 O . SER A 1 70 ? -7.524 -0.980 3.089 1.00 97.69 70 SER A O 1
ATOM 535 N N . PHE A 1 71 ? -9.629 -0.230 3.289 1.00 98.00 71 PHE A N 1
ATOM 536 C CA . PHE A 1 71 ? -10.090 -0.839 2.039 1.00 98.00 71 PHE A CA 1
ATOM 537 C C . PHE A 1 71 ? -9.526 -0.142 0.799 1.00 98.00 71 PHE A C 1
ATOM 539 O O . PHE A 1 71 ? -9.135 -0.824 -0.146 1.00 98.00 71 PHE A O 1
ATOM 546 N N . ALA A 1 72 ? -9.437 1.192 0.803 1.00 98.31 72 ALA A N 1
ATOM 547 C CA . ALA A 1 72 ? -8.820 1.934 -0.295 1.00 98.31 72 ALA A CA 1
ATOM 548 C C . ALA A 1 72 ? -7.349 1.527 -0.488 1.00 98.31 72 ALA A C 1
ATOM 550 O O . ALA A 1 72 ? -6.940 1.248 -1.610 1.00 98.31 72 ALA A O 1
ATOM 551 N N . VAL A 1 73 ? -6.582 1.403 0.602 1.00 98.44 73 VAL A N 1
ATOM 552 C CA . VAL A 1 73 ? -5.194 0.907 0.583 1.00 98.44 73 VAL A CA 1
ATOM 553 C C . VAL A 1 73 ? -5.101 -0.472 -0.082 1.00 98.44 73 VAL A C 1
ATOM 555 O O . VAL A 1 73 ? -4.293 -0.658 -0.990 1.00 98.44 73 VAL A O 1
ATOM 558 N N . ALA A 1 74 ? -5.960 -1.417 0.310 1.00 98.31 74 ALA A N 1
ATOM 559 C CA . ALA A 1 74 ? -5.981 -2.760 -0.271 1.00 98.31 74 ALA A CA 1
ATOM 560 C C . ALA A 1 74 ? -6.401 -2.776 -1.752 1.00 98.31 74 ALA A C 1
ATOM 562 O O . ALA A 1 74 ? -5.842 -3.526 -2.546 1.00 98.31 74 ALA A O 1
ATOM 563 N N . GLY A 1 75 ? -7.371 -1.952 -2.150 1.00 98.12 75 GLY A N 1
ATOM 564 C CA . GLY A 1 75 ? -7.798 -1.871 -3.548 1.00 98.12 75 GLY A CA 1
ATOM 565 C C . GLY A 1 75 ? -6.725 -1.250 -4.442 1.00 98.12 75 GLY A C 1
ATOM 566 O O . GLY A 1 75 ? -6.376 -1.804 -5.483 1.00 98.12 75 GLY A O 1
ATOM 567 N N . ILE A 1 76 ? -6.160 -0.120 -4.011 1.00 98.38 76 ILE A N 1
ATOM 568 C CA . ILE A 1 76 ? -5.162 0.625 -4.783 1.00 98.38 76 ILE A CA 1
ATOM 569 C C . ILE A 1 76 ? -3.889 -0.194 -4.959 1.00 98.38 76 ILE A C 1
ATOM 571 O O . ILE A 1 76 ? -3.356 -0.211 -6.062 1.00 98.38 76 ILE A O 1
ATOM 575 N N . VAL A 1 77 ? -3.412 -0.902 -3.926 1.00 97.94 77 VAL A N 1
ATOM 576 C CA . VAL A 1 77 ? -2.174 -1.689 -4.046 1.00 97.94 77 VAL A CA 1
ATOM 577 C C . VAL A 1 77 ? -2.298 -2.812 -5.081 1.00 97.94 77 VAL A C 1
ATOM 579 O O . VAL A 1 77 ? -1.340 -3.101 -5.790 1.00 97.94 77 VAL A O 1
ATOM 582 N N . VAL A 1 78 ? -3.481 -3.423 -5.209 1.00 97.62 78 VAL A N 1
ATOM 583 C CA . VAL A 1 78 ? -3.719 -4.483 -6.197 1.00 97.62 78 VAL A CA 1
ATOM 584 C C . VAL A 1 78 ? -3.680 -3.898 -7.601 1.00 97.62 78 VAL A C 1
ATOM 586 O O . VAL A 1 78 ? -3.003 -4.440 -8.471 1.00 97.62 78 VAL A O 1
ATOM 589 N N . ILE A 1 79 ? -4.351 -2.763 -7.815 1.00 97.12 79 ILE A N 1
ATOM 590 C CA . ILE A 1 79 ? -4.308 -2.060 -9.102 1.00 97.12 79 ILE A CA 1
ATOM 591 C C . ILE A 1 79 ? -2.868 -1.633 -9.413 1.00 97.12 79 ILE A C 1
ATOM 593 O O . ILE A 1 79 ? -2.398 -1.859 -10.522 1.00 97.12 79 ILE A O 1
ATOM 597 N N . GLN A 1 80 ? -2.148 -1.093 -8.428 1.00 96.31 80 GLN A N 1
ATOM 598 C CA . GLN A 1 80 ? -0.748 -0.693 -8.554 1.00 96.31 80 GLN A CA 1
ATOM 599 C C . GLN A 1 80 ? 0.136 -1.854 -9.017 1.00 96.31 80 GLN A C 1
ATOM 601 O O . GLN A 1 80 ? 0.887 -1.704 -9.977 1.00 96.31 80 GLN A O 1
ATOM 606 N N . LEU A 1 81 ? 0.009 -3.024 -8.381 1.00 96.12 81 LEU A N 1
ATOM 607 C CA . LEU A 1 81 ? 0.767 -4.216 -8.752 1.00 96.12 81 LEU A CA 1
ATOM 608 C C . LEU A 1 81 ? 0.428 -4.681 -10.175 1.00 96.12 81 LEU A C 1
ATOM 610 O O . LEU A 1 81 ? 1.329 -4.975 -10.955 1.00 96.12 81 LEU A O 1
ATOM 614 N N . LEU A 1 82 ? -0.858 -4.714 -10.541 1.00 95.62 82 LEU A N 1
ATOM 615 C CA . LEU A 1 82 ? -1.285 -5.102 -11.889 1.00 95.62 82 LEU A CA 1
ATOM 616 C C . LEU A 1 82 ? -0.754 -4.144 -12.960 1.00 95.62 82 LEU A C 1
ATOM 618 O O . LEU A 1 82 ? -0.346 -4.590 -14.032 1.00 95.62 82 LEU A O 1
ATOM 622 N N . VAL A 1 83 ? -0.722 -2.841 -12.669 1.00 95.06 83 VAL A N 1
ATOM 623 C CA . VAL A 1 83 ? -0.124 -1.853 -13.570 1.00 95.06 83 VAL A CA 1
ATOM 624 C C . VAL A 1 83 ? 1.371 -2.106 -13.721 1.00 95.06 83 VAL A C 1
ATOM 626 O O . VAL A 1 83 ? 1.845 -2.177 -14.854 1.00 95.06 83 VAL A O 1
ATOM 629 N N . GLY A 1 84 ? 2.085 -2.293 -12.608 1.00 92.88 84 GLY A N 1
ATOM 630 C CA . GLY A 1 84 ? 3.523 -2.563 -12.594 1.00 92.88 84 GLY A CA 1
ATOM 631 C C . GLY A 1 84 ? 3.912 -3.820 -13.378 1.00 92.88 84 GLY A C 1
ATOM 632 O O . GLY A 1 84 ? 4.885 -3.795 -14.125 1.00 92.88 84 GLY A O 1
ATOM 633 N N . LEU A 1 85 ? 3.125 -4.894 -13.265 1.00 93.12 85 LEU A N 1
ATOM 634 C CA . LEU A 1 85 ? 3.407 -6.171 -13.930 1.00 93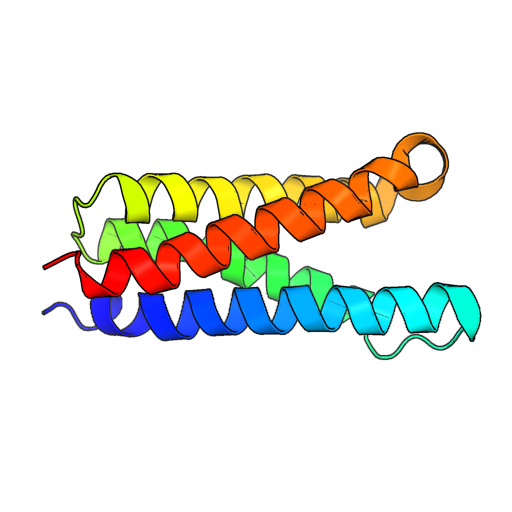.12 85 LEU A CA 1
ATOM 635 C C . LEU A 1 85 ? 3.014 -6.192 -15.410 1.00 93.12 85 LEU A C 1
ATOM 637 O O . LEU A 1 85 ? 3.736 -6.756 -16.228 1.00 93.12 85 LEU A O 1
ATOM 641 N N . TYR A 1 86 ? 1.857 -5.622 -15.760 1.00 94.31 86 TYR A N 1
ATOM 642 C CA . TYR A 1 86 ? 1.233 -5.891 -17.060 1.00 94.31 86 TYR A CA 1
ATOM 643 C C . TYR A 1 86 ? 1.001 -4.653 -17.919 1.00 94.31 86 TYR A C 1
ATOM 645 O O . TYR A 1 86 ? 0.876 -4.778 -19.135 1.00 94.31 86 TYR A O 1
ATOM 653 N N . LEU A 1 87 ? 0.911 -3.461 -17.322 1.00 92.75 87 LEU A N 1
ATOM 654 C CA . LEU A 1 87 ? 0.427 -2.269 -18.025 1.00 92.75 87 LEU A CA 1
ATOM 655 C C . LEU A 1 87 ? 1.451 -1.132 -18.097 1.00 92.75 87 LEU A C 1
ATOM 657 O O . LEU A 1 87 ? 1.113 -0.065 -18.605 1.00 92.75 87 LEU A O 1
ATOM 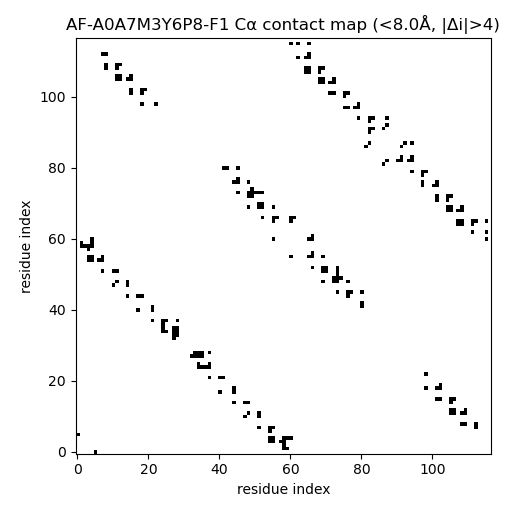661 N N . MET A 1 88 ? 2.696 -1.342 -17.661 1.00 90.12 88 MET A N 1
ATOM 662 C CA . MET A 1 88 ? 3.730 -0.297 -17.654 1.00 90.12 88 MET A CA 1
ATOM 663 C C . MET A 1 88 ? 3.956 0.360 -19.023 1.00 90.12 88 MET A C 1
ATOM 665 O O . MET A 1 88 ? 4.148 1.571 -19.087 1.00 90.12 88 MET A O 1
ATOM 669 N N . GLY A 1 89 ? 3.865 -0.395 -20.123 1.00 88.19 89 GLY A N 1
ATOM 670 C CA . GLY A 1 89 ? 4.080 0.144 -21.472 1.00 88.19 89 GLY A CA 1
ATOM 671 C C . GLY A 1 89 ? 2.985 1.102 -21.961 1.00 88.19 89 GLY A C 1
ATOM 672 O O . GLY A 1 89 ? 3.288 2.096 -22.611 1.00 88.19 89 GLY A O 1
ATOM 673 N N . SER A 1 90 ? 1.714 0.831 -21.649 1.00 88.81 90 SER A N 1
ATOM 674 C CA . SER A 1 90 ? 0.570 1.602 -22.179 1.00 88.81 90 SER A CA 1
ATOM 675 C C . SER A 1 90 ? -0.077 2.522 -21.144 1.00 88.81 90 SER A C 1
ATOM 677 O O . SER A 1 90 ? -0.661 3.545 -21.490 1.00 88.81 90 SER A O 1
ATOM 679 N N . TYR A 1 91 ? 0.044 2.173 -19.866 1.00 88.69 91 TYR A N 1
ATOM 680 C CA . TYR A 1 91 ? -0.575 2.864 -18.741 1.00 88.69 91 TYR A CA 1
ATOM 681 C C . TYR A 1 91 ? 0.423 3.114 -17.598 1.00 88.69 91 TYR A C 1
ATOM 683 O O . TYR A 1 91 ? 0.014 3.430 -16.490 1.00 88.69 91 TYR A O 1
ATOM 691 N N . GLY A 1 92 ? 1.740 3.052 -17.822 1.00 86.81 92 GLY A N 1
ATOM 692 C CA . GLY A 1 92 ? 2.726 3.313 -16.760 1.00 86.81 92 GLY A CA 1
ATOM 693 C C . GLY A 1 92 ? 2.565 4.679 -16.076 1.00 86.81 92 GLY A C 1
ATOM 694 O O . GLY A 1 92 ? 2.873 4.828 -14.896 1.00 86.81 92 GLY A O 1
ATOM 695 N N . TRP A 1 93 ? 1.985 5.665 -16.767 1.00 90.62 93 TRP A N 1
ATOM 696 C CA . TRP A 1 93 ? 1.717 6.989 -16.204 1.00 90.62 93 TRP A CA 1
ATOM 697 C C . TRP A 1 93 ? 0.746 6.972 -15.008 1.00 90.62 93 TRP A C 1
ATOM 699 O O . TRP A 1 93 ? 0.879 7.828 -14.134 1.00 90.62 93 TRP A O 1
ATOM 709 N N . ILE A 1 94 ? -0.187 6.006 -14.910 1.00 94.38 94 ILE A N 1
ATOM 710 C CA . ILE A 1 94 ? -1.100 5.907 -13.749 1.00 94.38 94 ILE A CA 1
ATOM 711 C C . ILE A 1 94 ? -0.412 5.354 -12.496 1.00 94.38 94 ILE A C 1
ATOM 713 O O . ILE A 1 94 ? -0.926 5.533 -11.393 1.00 94.38 94 ILE A O 1
ATOM 717 N N . HIS A 1 95 ? 0.770 4.748 -12.636 1.00 93.00 95 HIS A N 1
ATOM 718 C CA . HIS A 1 95 ? 1.511 4.143 -11.529 1.00 93.00 95 HIS A CA 1
ATOM 719 C C . HIS A 1 95 ? 1.944 5.180 -10.474 1.00 93.00 95 HIS A C 1
ATOM 721 O O . HIS A 1 95 ? 1.995 4.878 -9.282 1.00 93.00 95 HIS A O 1
ATOM 727 N N . ILE A 1 96 ? 2.223 6.425 -10.880 1.00 92.69 96 ILE A N 1
ATOM 728 C CA . ILE A 1 96 ? 2.594 7.506 -9.950 1.00 92.69 96 ILE A CA 1
ATOM 729 C C . ILE A 1 96 ? 1.369 8.026 -9.172 1.00 92.69 96 ILE A C 1
ATOM 731 O O . ILE A 1 96 ? 1.414 8.000 -7.940 1.00 92.69 96 ILE A O 1
ATOM 735 N N . PRO A 1 97 ? 0.257 8.448 -9.817 1.00 95.88 97 PRO A N 1
ATOM 736 C CA . PRO A 1 97 ? -0.958 8.845 -9.105 1.00 95.88 97 PRO A CA 1
ATOM 737 C C . PRO A 1 97 ? -1.466 7.784 -8.125 1.00 95.88 97 PRO A C 1
ATOM 739 O O . PRO A 1 97 ? -1.820 8.111 -6.993 1.00 95.88 97 PRO A O 1
ATOM 742 N N . LEU A 1 98 ? -1.450 6.509 -8.518 1.00 96.25 98 LEU A N 1
ATOM 743 C CA . LEU A 1 98 ? -1.858 5.405 -7.650 1.00 96.25 98 LEU A CA 1
ATOM 744 C C . LEU A 1 98 ? -0.935 5.261 -6.429 1.00 96.25 98 LEU A C 1
ATOM 746 O O . LEU A 1 98 ? -1.435 5.123 -5.312 1.00 96.25 98 LEU A O 1
ATOM 750 N N . ALA A 1 99 ? 0.388 5.384 -6.590 1.00 95.25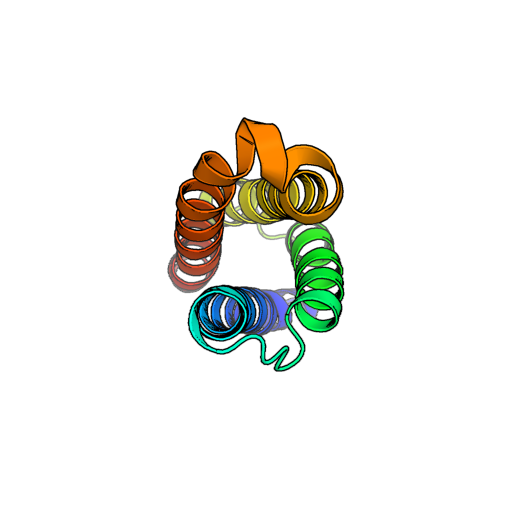 99 ALA A N 1
ATOM 751 C CA . ALA A 1 99 ? 1.323 5.404 -5.459 1.00 95.25 99 ALA A CA 1
ATOM 752 C C . ALA A 1 99 ? 1.068 6.589 -4.506 1.00 95.25 99 ALA A C 1
ATOM 754 O O . ALA A 1 99 ? 1.135 6.436 -3.281 1.00 95.25 99 ALA A O 1
ATOM 755 N N . MET A 1 100 ? 0.730 7.766 -5.044 1.00 96.69 100 MET A N 1
ATOM 756 C CA . MET A 1 100 ? 0.367 8.937 -4.238 1.00 96.69 100 MET A CA 1
ATOM 757 C C . MET A 1 100 ? -0.924 8.700 -3.449 1.00 96.69 100 MET A C 1
ATOM 759 O O . MET A 1 100 ? -0.976 8.997 -2.255 1.00 96.69 100 MET A O 1
ATOM 763 N N . MET A 1 101 ? -1.948 8.116 -4.077 1.00 97.81 101 MET A N 1
ATOM 764 C CA . MET A 1 101 ? -3.194 7.759 -3.394 1.00 97.81 101 MET A CA 1
ATOM 765 C C . MET A 1 101 ? -2.967 6.688 -2.323 1.00 97.81 101 MET A C 1
ATOM 767 O O . MET A 1 101 ? -3.491 6.810 -1.216 1.00 97.81 101 MET A O 1
ATOM 771 N N . LEU A 1 102 ? -2.144 5.674 -2.609 1.00 97.69 102 LEU A N 1
ATOM 772 C CA . LEU A 1 102 ? -1.771 4.642 -1.641 1.00 97.69 102 LEU A CA 1
ATOM 773 C C . LEU A 1 102 ? -1.081 5.255 -0.416 1.00 97.69 102 LEU A C 1
ATOM 775 O O . LEU A 1 102 ? -1.42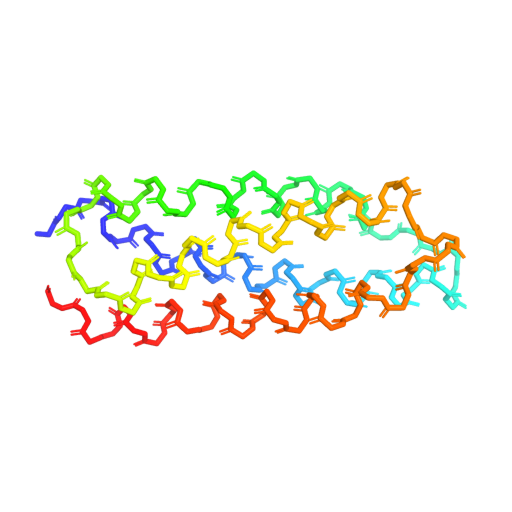6 4.930 0.721 1.00 97.69 102 LEU A O 1
ATOM 779 N N . THR A 1 103 ? -0.162 6.195 -0.646 1.00 97.56 103 THR A N 1
ATOM 780 C CA . THR A 1 103 ? 0.518 6.972 0.402 1.00 97.56 103 THR A CA 1
ATOM 781 C C . THR A 1 103 ? -0.495 7.765 1.231 1.00 97.56 103 THR A C 1
ATOM 783 O O . THR A 1 103 ? -0.509 7.658 2.459 1.00 97.56 103 THR A O 1
ATOM 786 N N . ALA A 1 104 ? -1.382 8.518 0.575 1.00 98.06 104 ALA A N 1
ATOM 787 C CA . ALA A 1 104 ? -2.374 9.364 1.232 1.00 98.06 104 ALA A CA 1
ATOM 788 C C . ALA A 1 104 ? -3.351 8.554 2.096 1.00 98.06 104 ALA A C 1
ATOM 790 O O . ALA A 1 104 ? -3.576 8.899 3.255 1.00 98.06 104 ALA A O 1
ATOM 791 N N . HIS A 1 105 ? -3.886 7.446 1.579 1.00 98.25 105 HIS A N 1
ATOM 792 C CA . HIS A 1 105 ? -4.811 6.603 2.336 1.00 98.25 105 HIS A CA 1
ATOM 793 C C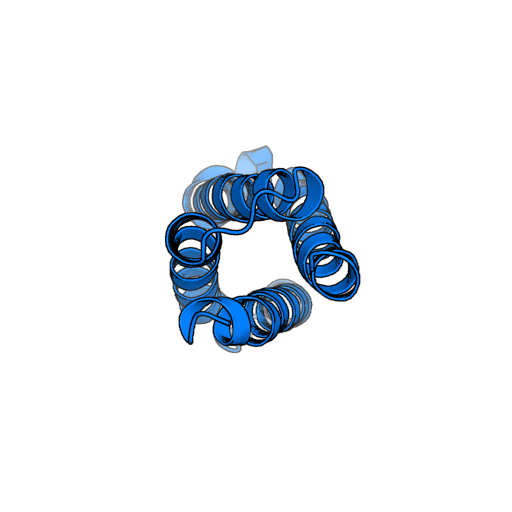 . HIS A 1 105 ? -4.117 5.828 3.461 1.00 98.25 105 HIS A C 1
ATOM 795 O O . HIS A 1 105 ? -4.684 5.696 4.546 1.00 98.25 105 HIS A O 1
ATOM 801 N N . SER A 1 106 ? -2.867 5.394 3.272 1.00 97.38 106 SER A N 1
ATOM 802 C CA . SER A 1 106 ? -2.077 4.783 4.355 1.00 97.38 106 SER A CA 1
ATOM 803 C C . SER A 1 106 ? -1.827 5.780 5.489 1.00 97.38 106 SER A C 1
ATOM 805 O O . SER A 1 106 ? -1.994 5.456 6.668 1.00 97.38 106 SER A O 1
ATOM 807 N N . PHE A 1 107 ? -1.503 7.029 5.142 1.00 97.25 107 PHE A N 1
ATOM 808 C CA . PHE A 1 107 ? -1.367 8.114 6.109 1.00 97.25 107 PHE A CA 1
ATOM 809 C C . PHE A 1 107 ? -2.701 8.458 6.790 1.00 97.25 107 PHE A C 1
ATOM 811 O O . PHE A 1 107 ? -2.739 8.654 8.005 1.00 97.25 107 PHE A O 1
ATOM 818 N N . ALA A 1 108 ? -3.812 8.450 6.048 1.00 97.00 108 ALA A N 1
ATOM 819 C CA . ALA A 1 108 ? -5.149 8.665 6.594 1.00 97.00 108 ALA A CA 1
ATOM 820 C C . ALA A 1 108 ? -5.507 7.620 7.669 1.00 97.00 108 ALA A C 1
ATOM 822 O O . ALA A 1 108 ? -5.998 7.983 8.739 1.00 97.00 108 ALA A O 1
ATOM 823 N N . VAL A 1 109 ? -5.181 6.337 7.455 1.00 96.62 109 VAL A N 1
ATOM 824 C CA . VAL A 1 109 ? -5.353 5.297 8.487 1.00 96.62 109 VAL A CA 1
ATOM 825 C C . VAL A 1 109 ? -4.548 5.635 9.747 1.00 96.62 109 VAL A C 1
ATOM 827 O O . VAL A 1 109 ? -5.090 5.562 10.850 1.00 96.62 109 VAL A O 1
ATOM 830 N N . LEU A 1 110 ? -3.285 6.059 9.614 1.00 94.31 110 LEU A N 1
ATOM 831 C CA . LEU A 1 110 ? -2.437 6.418 10.760 1.00 94.31 110 LEU A CA 1
ATOM 832 C C . LEU A 1 110 ? -3.025 7.552 11.609 1.00 94.31 110 LEU A C 1
ATOM 834 O O . LEU A 1 110 ? -3.027 7.450 12.840 1.00 94.31 110 LEU A O 1
ATOM 838 N N . ILE A 1 111 ? -3.519 8.618 10.972 1.00 94.31 111 ILE A N 1
ATOM 839 C CA . ILE A 1 111 ? -4.083 9.773 11.685 1.00 94.31 111 ILE A CA 1
ATOM 840 C C . ILE A 1 111 ? -5.470 9.468 12.259 1.00 94.31 111 ILE A C 1
ATOM 842 O O . ILE A 1 111 ? -5.765 9.868 13.387 1.00 94.31 111 ILE A O 1
ATOM 846 N N . SER A 1 112 ? -6.317 8.725 11.538 1.00 92.50 112 SER A N 1
ATOM 847 C CA . SER A 1 112 ? -7.660 8.370 12.010 1.00 92.50 112 SER A CA 1
ATOM 848 C C . SER A 1 112 ? -7.589 7.412 13.195 1.00 92.50 112 SER A C 1
ATOM 850 O O . SER A 1 112 ? -8.334 7.573 14.154 1.00 92.50 112 SER A O 1
ATOM 852 N N . MET A 1 113 ? -6.601 6.516 13.225 1.00 91.19 113 MET A N 1
ATOM 853 C CA . MET A 1 113 ? -6.347 5.643 14.374 1.00 91.19 113 MET A CA 1
ATOM 854 C C . MET A 1 113 ? -5.985 6.381 15.673 1.00 91.19 113 MET A C 1
ATOM 856 O O . MET A 1 113 ? -6.055 5.779 16.742 1.00 91.19 113 MET A O 1
ATOM 860 N N . ARG A 1 114 ? -5.588 7.662 15.620 1.00 83.25 114 ARG A N 1
ATOM 861 C CA . ARG A 1 114 ? -5.405 8.490 16.827 1.00 83.25 114 ARG A CA 1
ATOM 862 C C . ARG A 1 114 ? -6.743 8.868 17.475 1.00 83.25 114 ARG A C 1
ATOM 864 O O . ARG A 1 114 ? -6.780 9.079 18.683 1.00 83.25 114 ARG A O 1
ATOM 871 N N . HIS A 1 115 ? -7.801 8.960 16.674 1.00 76.75 115 HIS A N 1
ATOM 872 C CA . HIS A 1 115 ? -9.125 9.439 17.075 1.00 76.75 115 HIS A CA 1
ATOM 873 C C . HIS A 1 115 ? -10.147 8.303 17.203 1.00 76.75 115 HIS A C 1
ATOM 875 O O . HIS A 1 115 ? -11.118 8.444 17.939 1.00 76.75 115 HIS A O 1
ATOM 881 N N . ALA A 1 116 ? -9.906 7.172 16.534 1.00 70.00 116 ALA A N 1
ATOM 882 C CA . ALA A 1 116 ? -10.698 5.959 16.661 1.00 70.00 116 ALA A CA 1
ATOM 883 C C . ALA A 1 116 ? -10.489 5.357 18.059 1.00 70.00 116 ALA A C 1
ATOM 885 O O . ALA A 1 116 ? -9.491 4.663 18.295 1.00 70.00 116 ALA A O 1
ATOM 886 N N . GLN A 1 117 ? -11.389 5.685 18.995 1.00 57.25 117 GLN A N 1
ATOM 887 C CA . GLN A 1 117 ? -11.461 5.119 20.347 1.00 57.25 117 GLN A CA 1
ATOM 888 C C . GLN A 1 117 ? -12.134 3.752 20.393 1.00 57.25 117 GLN A C 1
ATOM 890 O O . GLN A 1 117 ? -12.926 3.409 19.500 1.00 57.25 117 GLN A O 1
#

Mean predicted aligned error: 3.62 Å

Solvent-accessible surface area (backbone atoms only — not comparable to full-atom values): 6114 Å² total; per-residue (Å²): 131,51,75,49,50,68,46,50,49,59,51,29,49,51,42,30,53,46,51,55,45,43,54,56,25,48,51,34,34,76,75,65,73,42,77,79,48,44,69,66,49,50,55,53,38,38,55,53,28,52,45,43,37,55,41,44,59,74,31,68,64,80,46,63,64,39,52,52,24,26,46,47,27,29,53,41,40,53,54,42,49,49,35,69,76,74,29,46,91,86,48,39,77,55,52,55,61,44,51,51,49,35,38,52,26,22,48,47,28,48,59,39,57,76,70,56,123

Radius of gyration: 14.64 Å; Cα contacts (8 Å, |Δi|>4): 138; chains: 1; bounding box: 37×18×46 Å